Protein AF-A0A3M0K902-F1 (afdb_monomer)

Organism: NCBI:txid333673

Solvent-accessible surface area (backbone atoms only — not comparable to full-atom values): 10748 Å² total; per-residue (Å²): 135,87,81,57,66,67,59,56,50,52,54,57,53,69,72,47,90,74,59,86,90,48,78,45,78,46,57,35,45,24,58,46,38,64,51,34,70,50,22,48,53,50,29,55,50,35,68,76,37,79,48,48,44,45,34,38,30,20,67,36,77,46,68,65,45,98,92,40,63,20,39,56,17,52,36,50,22,44,73,50,61,36,48,73,47,53,35,45,69,68,51,52,47,50,44,43,75,74,76,43,96,46,89,90,57,78,80,75,84,61,91,60,50,62,61,50,29,53,52,50,38,54,50,52,51,50,50,56,51,52,72,76,62,65,87,79,67,90,84,82,70,87,86,86,83,87,82,90,82,91,79,89,68,88,84,71,74,90,80,73,88,80,77,86,77,98,71,89,86,75,60,76,77

pLDDT: mean 74.35, std 24.56, range [25.16, 96.56]

Secondary structure (DSSP, 8-state):
-PPPHHHHHHHHHHTS---TTS-EEEEEEESSPPPHHHHHHHHHHHHH-TTEEEEEEESS-SS-STTSSHHHHHHHHHHTT-EEEE--HHHHHHHHHHHS--TTPPP-PPTTHHHHHHHHHHHHHHHHHGGGTTTS-SSS-----------------------S----S----

Radius of gyration: 17.86 Å; Cα contacts (8 Å, |Δi|>4): 188; chains: 1; bounding box: 49×39×47 Å

Foldseek 3Di:
DDDDPLVVVLVVVVPDPDDLVAAEEAEEEEQEQDALVSLVVLLVSCVVRVSYEYEYAYQYYDPPDPPGNSLVSLLSSVVSRHHYAYDAPVNVQVCCVPQNPQVPDHDDDDPCRHVSRVVVRVSNVVSNVVVVVVVPDPPDDDDDDDDDDDDDDDRDDSDDDDPDDDDDDYDYD

Nearest PDB structures (foldseek):
  5jj4-assembly2_A  TM=9.925E-01  e=1.226E-19  Escherichia coli O157:H7
  5jj4-assembly3_B  TM=9.874E-01  e=4.014E-19  Escherichia coli O157:H7
  5w0r-assembly1_B  TM=9.795E-01  e=2.938E-19  Escherichia coli O157:H7
  5jj4-assembly1_C  TM=9.927E-01  e=5.839E-19  Escherichia coli O157:H7
  5w0r-assembly2_A  TM=9.779E-01  e=1.160E-18  Escherichia coli O157:H7

Structure (mmCIF, N/CA/C/O backbone):
data_AF-A0A3M0K902-F1
#
_entry.id   AF-A0A3M0K902-F1
#
loop_
_atom_site.group_PDB
_atom_site.id
_atom_site.type_symbol
_atom_site.label_atom_id
_atom_site.label_alt_id
_atom_site.label_comp_id
_atom_site.label_asym_id
_atom_site.label_entity_id
_atom_site.label_seq_id
_atom_site.pdbx_PDB_ins_code
_atom_site.Cartn_x
_atom_site.Cartn_y
_atom_site.Cartn_z
_atom_site.occupancy
_atom_site.B_iso_or_equiv
_atom_site.auth_seq_id
_atom_site.auth_comp_id
_atom_site.auth_asym_id
_atom_site.auth_atom_id
_atom_site.pdbx_PDB_model_num
ATOM 1 N N . MET A 1 1 ? 15.066 -14.817 14.104 1.00 43.59 1 MET A N 1
ATOM 2 C CA . MET A 1 1 ? 14.732 -13.955 12.947 1.00 43.59 1 MET A CA 1
ATOM 3 C C . MET A 1 1 ? 13.283 -13.523 13.082 1.00 43.59 1 MET A C 1
ATOM 5 O O . MET A 1 1 ? 12.440 -14.382 13.304 1.00 43.59 1 MET A O 1
ATOM 9 N N . GLY A 1 2 ? 13.012 -12.217 13.065 1.00 66.62 2 GLY A N 1
ATOM 10 C CA . GLY A 1 2 ? 11.652 -11.684 13.201 1.00 66.62 2 GLY A CA 1
ATOM 11 C C . GLY A 1 2 ? 10.828 -11.886 11.927 1.00 66.62 2 GLY A C 1
ATOM 12 O O . GLY A 1 2 ? 11.384 -11.941 10.835 1.00 66.62 2 GLY A O 1
ATOM 13 N N . CYS A 1 3 ? 9.509 -12.008 12.072 1.00 79.06 3 CYS A N 1
ATOM 14 C CA . CYS A 1 3 ? 8.573 -12.074 10.950 1.00 79.06 3 CYS A CA 1
ATOM 15 C C . CYS A 1 3 ? 8.090 -10.658 10.616 1.00 79.06 3 CYS A C 1
ATOM 17 O O . CYS A 1 3 ? 7.695 -9.922 11.520 1.00 79.06 3 CYS A O 1
ATOM 19 N N . HIS A 1 4 ? 8.116 -10.281 9.339 1.00 83.44 4 HIS A N 1
ATOM 20 C CA . HIS A 1 4 ? 7.536 -9.021 8.885 1.00 83.44 4 HIS A CA 1
ATOM 21 C C . HIS A 1 4 ? 6.005 -9.061 8.988 1.00 83.44 4 HIS A C 1
ATOM 23 O O . HIS A 1 4 ? 5.375 -10.118 8.861 1.00 83.44 4 HIS A O 1
ATOM 29 N N . VAL A 1 5 ? 5.403 -7.903 9.236 1.00 84.06 5 VAL A N 1
ATOM 30 C CA . VAL A 1 5 ? 3.970 -7.769 9.529 1.00 84.06 5 VAL A CA 1
ATOM 31 C C . VAL A 1 5 ? 3.095 -8.157 8.332 1.00 84.06 5 VAL A C 1
ATOM 33 O O . VAL A 1 5 ? 2.038 -8.756 8.516 1.00 84.06 5 VAL A O 1
ATOM 36 N N . GLU A 1 6 ? 3.576 -7.948 7.109 1.00 86.94 6 GLU A N 1
ATOM 37 C CA . GLU A 1 6 ? 2.908 -8.359 5.875 1.00 86.94 6 GLU A CA 1
ATOM 38 C C . GLU A 1 6 ? 2.719 -9.877 5.840 1.00 86.94 6 GLU A C 1
ATOM 40 O O . GLU A 1 6 ? 1.622 -10.364 5.581 1.00 86.94 6 GLU A O 1
ATOM 45 N N . VAL A 1 7 ? 3.763 -10.642 6.172 1.00 86.69 7 VAL A N 1
ATOM 46 C CA . VAL A 1 7 ? 3.709 -12.113 6.188 1.00 86.69 7 VAL A CA 1
ATOM 47 C C . VAL A 1 7 ? 2.786 -12.616 7.298 1.00 86.69 7 VAL A C 1
ATOM 49 O O . VAL A 1 7 ? 2.032 -13.568 7.087 1.00 86.69 7 VAL A O 1
ATOM 52 N N . LEU A 1 8 ? 2.807 -11.975 8.471 1.00 87.06 8 LEU A N 1
ATOM 53 C CA . LEU A 1 8 ? 1.878 -12.297 9.560 1.00 87.06 8 LEU A CA 1
ATOM 54 C C . LEU A 1 8 ? 0.425 -12.068 9.138 1.00 87.06 8 LEU A C 1
ATOM 56 O O . LEU A 1 8 ? -0.434 -12.911 9.396 1.00 87.06 8 LEU A O 1
ATOM 60 N N . PHE A 1 9 ? 0.161 -10.964 8.449 1.00 86.69 9 PHE A N 1
ATOM 61 C CA . PHE A 1 9 ? -1.174 -10.632 7.986 1.00 86.69 9 PHE A CA 1
ATOM 62 C C . PHE A 1 9 ? -1.668 -11.580 6.881 1.00 86.69 9 PHE A C 1
ATOM 64 O O . PHE A 1 9 ? -2.820 -12.009 6.917 1.00 86.69 9 PHE A O 1
ATOM 71 N N . LEU A 1 10 ? -0.802 -11.993 5.947 1.00 86.94 10 LEU A N 1
ATOM 72 C CA . LEU A 1 10 ? -1.158 -13.013 4.952 1.00 86.94 10 LEU A CA 1
ATOM 73 C C . LEU A 1 10 ? -1.550 -14.342 5.610 1.00 86.94 10 LEU A C 1
ATOM 75 O O . LEU A 1 10 ? -2.533 -14.954 5.203 1.00 86.94 10 LEU A O 1
ATOM 79 N N . ARG A 1 11 ? -0.827 -14.774 6.654 1.00 87.50 11 ARG A N 1
ATOM 80 C CA . ARG A 1 11 ? -1.191 -15.974 7.431 1.00 87.50 11 ARG A CA 1
ATOM 81 C C . ARG A 1 11 ? -2.536 -15.813 8.131 1.00 87.50 11 ARG A C 1
ATOM 83 O O . ARG A 1 11 ? -3.314 -16.757 8.168 1.00 87.50 11 ARG A O 1
ATOM 90 N N . TYR A 1 12 ? -2.800 -14.624 8.666 1.00 86.12 12 TYR A N 1
ATOM 91 C CA . TYR A 1 12 ? -4.065 -14.318 9.320 1.00 86.12 12 TYR A CA 1
ATOM 92 C C . TYR A 1 12 ? -5.250 -14.412 8.349 1.00 86.12 12 TYR A C 1
ATOM 94 O O . TYR A 1 12 ? -6.240 -15.050 8.689 1.00 86.12 12 TYR A O 1
ATOM 102 N N . ILE A 1 13 ? -5.132 -13.869 7.131 1.00 84.69 13 ILE A N 1
ATOM 103 C CA . ILE A 1 13 ? -6.188 -14.000 6.111 1.00 84.69 13 ILE A CA 1
ATOM 104 C C . ILE A 1 13 ? -6.288 -15.420 5.576 1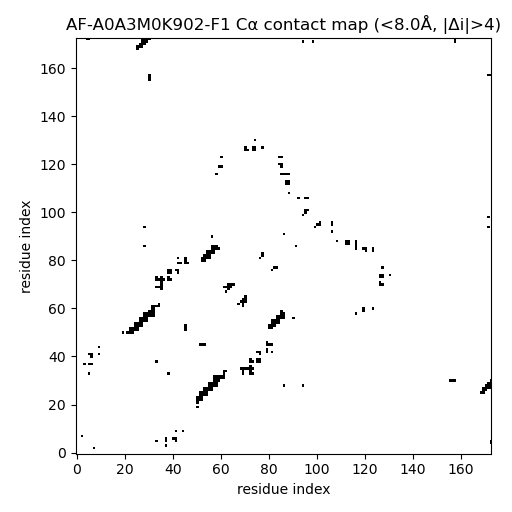.00 84.69 13 ILE A C 1
ATOM 106 O O . ILE A 1 13 ? -7.390 -15.891 5.341 1.00 84.69 13 ILE A O 1
ATOM 110 N N . ALA A 1 14 ? -5.170 -16.111 5.359 1.00 84.31 14 ALA A N 1
ATOM 111 C CA . ALA A 1 14 ? -5.205 -17.483 4.853 1.00 84.31 14 ALA A CA 1
ATOM 112 C C . ALA A 1 14 ? -5.949 -18.439 5.803 1.00 84.31 14 ALA A C 1
ATOM 114 O O . ALA A 1 14 ? -6.425 -19.481 5.372 1.00 84.31 14 ALA A O 1
ATOM 115 N N . ALA A 1 15 ? -6.041 -18.088 7.090 1.00 85.94 15 ALA A N 1
ATOM 116 C CA . ALA A 1 15 ? -6.838 -18.810 8.074 1.00 85.94 15 ALA A CA 1
ATOM 117 C C . ALA A 1 15 ? -8.332 -18.426 8.060 1.00 85.94 15 ALA A C 1
ATOM 119 O O . ALA A 1 15 ? -9.115 -19.024 8.795 1.00 85.94 15 ALA A O 1
ATOM 120 N N . TRP A 1 16 ? -8.733 -17.416 7.284 1.00 81.00 16 TRP A N 1
ATOM 121 C CA . TRP A 1 16 ? -10.134 -17.048 7.108 1.00 81.00 16 TRP A CA 1
ATOM 122 C C . TRP A 1 16 ? -10.777 -17.936 6.047 1.00 81.00 16 TRP A C 1
ATOM 124 O O . TRP A 1 16 ? -10.196 -18.184 4.992 1.00 81.00 16 TRP A O 1
ATOM 134 N N . ASP A 1 17 ? -12.014 -18.348 6.306 1.00 78.75 17 ASP A N 1
ATOM 135 C CA . ASP A 1 17 ? -12.845 -19.048 5.329 1.00 78.75 17 ASP A CA 1
ATOM 136 C C . ASP A 1 17 ? -13.412 -18.030 4.323 1.00 78.75 17 ASP A C 1
ATOM 138 O O . ASP A 1 17 ? -14.508 -17.484 4.485 1.00 78.75 17 ASP A O 1
ATOM 142 N N . LEU A 1 18 ? -12.582 -17.649 3.346 1.00 78.62 18 LEU A N 1
ATOM 143 C CA . LEU A 1 18 ? -12.962 -16.714 2.290 1.00 78.62 18 LEU A CA 1
ATOM 144 C C . LEU A 1 18 ? -13.879 -17.422 1.287 1.00 78.62 18 LEU A C 1
ATOM 146 O O . LEU A 1 18 ? -13.434 -18.281 0.532 1.00 78.62 18 LEU A O 1
ATOM 150 N N . ASP A 1 19 ? -15.140 -16.997 1.243 1.00 80.44 19 ASP A N 1
ATOM 151 C CA . ASP A 1 19 ? -16.153 -17.457 0.295 1.00 80.44 19 ASP A CA 1
ATOM 152 C C . ASP A 1 19 ? -15.688 -17.195 -1.154 1.00 80.44 19 ASP A C 1
ATOM 154 O O . ASP A 1 19 ? -15.574 -16.030 -1.563 1.00 80.44 19 ASP A O 1
ATOM 158 N N . PRO A 1 20 ? -15.445 -18.244 -1.965 1.00 79.62 20 PRO A N 1
ATOM 159 C CA . P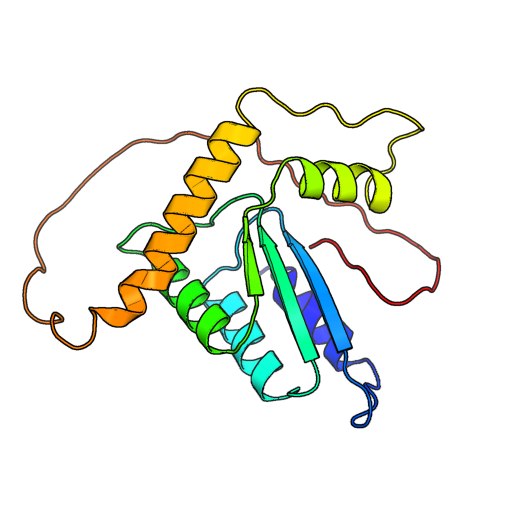RO A 1 20 ? -15.003 -18.090 -3.350 1.00 79.62 20 PRO A CA 1
ATOM 160 C C . PRO A 1 20 ? -15.996 -17.318 -4.230 1.00 79.62 20 PRO A C 1
ATOM 162 O O . PRO A 1 20 ? -15.596 -16.746 -5.244 1.00 79.62 20 PRO A O 1
ATOM 165 N N . GLY A 1 21 ? -17.279 -17.275 -3.852 1.00 82.94 21 GLY A N 1
ATOM 166 C CA . GLY A 1 21 ? -18.327 -16.545 -4.566 1.00 82.94 21 GLY A CA 1
ATOM 167 C C . GLY A 1 21 ? -18.354 -15.040 -4.284 1.00 82.94 21 GLY A C 1
ATOM 168 O O . GLY A 1 21 ? -19.116 -14.314 -4.926 1.00 82.94 21 GLY A O 1
ATOM 169 N N . ARG A 1 22 ? -17.546 -14.544 -3.336 1.00 86.25 22 ARG A N 1
ATOM 170 C CA . ARG A 1 22 ? -17.506 -13.125 -2.953 1.00 86.25 22 ARG A CA 1
ATOM 171 C C . ARG A 1 22 ? -16.205 -12.462 -3.366 1.00 86.25 22 ARG A C 1
ATOM 173 O O . ARG A 1 22 ? -15.135 -13.057 -3.308 1.00 86.25 22 ARG A O 1
ATOM 180 N N . CYS A 1 23 ? -16.300 -11.178 -3.698 1.00 87.25 23 CYS A N 1
ATOM 181 C CA . CYS A 1 23 ? -15.138 -10.329 -3.917 1.00 87.25 23 CYS A CA 1
ATOM 182 C C . CYS A 1 23 ? -14.734 -9.631 -2.617 1.00 87.25 23 CYS A C 1
ATOM 184 O O . CYS A 1 23 ? -15.556 -8.985 -1.961 1.00 87.25 23 CYS A O 1
ATOM 186 N N . TYR A 1 24 ? -13.449 -9.701 -2.285 1.00 86.19 24 TYR A N 1
ATOM 187 C CA . TYR A 1 24 ? -12.877 -9.078 -1.099 1.00 86.19 24 TYR A CA 1
ATOM 188 C C . TYR A 1 24 ? -12.002 -7.896 -1.489 1.00 86.19 24 TYR A C 1
ATOM 190 O O . TYR A 1 24 ? -11.236 -7.953 -2.450 1.00 86.19 24 TYR A O 1
ATOM 198 N N . ARG A 1 25 ? -12.079 -6.812 -0.715 1.00 90.12 25 ARG A N 1
ATOM 199 C CA . ARG A 1 25 ? -11.184 -5.666 -0.873 1.00 90.12 25 ARG A CA 1
ATOM 200 C C . ARG A 1 25 ? -10.486 -5.370 0.435 1.00 90.12 25 ARG A C 1
ATOM 202 O O . ARG A 1 25 ? -11.131 -5.051 1.429 1.00 90.12 25 ARG A O 1
ATOM 209 N N . ILE A 1 26 ? -9.165 -5.425 0.392 1.00 88.44 26 ILE A N 1
ATOM 210 C CA . ILE A 1 26 ? -8.302 -5.198 1.541 1.00 88.44 26 ILE A CA 1
ATOM 211 C C . ILE A 1 26 ? -7.515 -3.921 1.301 1.00 88.44 26 ILE A C 1
ATOM 213 O O . ILE A 1 26 ? -6.975 -3.711 0.216 1.00 88.44 26 ILE A O 1
ATOM 217 N N . THR A 1 27 ? -7.462 -3.066 2.316 1.00 90.00 27 THR A N 1
ATOM 218 C CA . THR A 1 27 ? -6.693 -1.824 2.284 1.00 90.00 27 THR A CA 1
ATOM 219 C C . THR A 1 27 ? -5.701 -1.833 3.430 1.00 90.00 27 THR A C 1
ATOM 221 O O . THR A 1 27 ? -6.103 -1.963 4.583 1.00 90.00 27 THR A O 1
ATOM 224 N N . TRP A 1 28 ? -4.423 -1.687 3.108 1.00 92.56 28 TRP A N 1
ATOM 225 C CA . TRP A 1 28 ? -3.342 -1.508 4.066 1.00 92.56 28 TRP A CA 1
ATOM 226 C C . TRP A 1 28 ? -2.910 -0.057 4.085 1.00 92.56 28 TRP A C 1
ATOM 228 O O . TRP A 1 28 ? -2.760 0.571 3.036 1.00 92.56 28 TRP A O 1
ATOM 238 N N . PHE A 1 29 ? -2.647 0.433 5.285 1.00 89.12 29 PHE A N 1
ATOM 239 C CA . PHE A 1 29 ? -1.889 1.651 5.510 1.00 89.12 29 PHE A CA 1
ATOM 240 C C . PHE A 1 29 ? -0.609 1.225 6.199 1.00 89.12 29 PHE A C 1
ATOM 242 O O . PHE A 1 29 ? -0.695 0.663 7.288 1.00 89.12 29 PHE A O 1
ATOM 249 N N . THR A 1 30 ? 0.532 1.423 5.538 1.00 88.25 30 THR A N 1
ATOM 250 C CA . THR A 1 30 ? 1.825 0.947 6.020 1.00 88.25 30 THR A CA 1
ATOM 251 C C . THR A 1 30 ? 2.797 2.072 6.295 1.00 88.25 30 THR A C 1
ATOM 253 O O . THR A 1 30 ? 2.916 3.034 5.535 1.00 88.25 30 THR A O 1
ATOM 256 N N . SER A 1 31 ? 3.552 1.945 7.385 1.00 84.62 31 SER A N 1
ATOM 257 C CA . SER A 1 31 ? 4.594 2.925 7.720 1.00 84.62 31 SER A CA 1
ATOM 258 C C . SER A 1 31 ? 5.769 2.917 6.724 1.00 84.62 31 SER A C 1
ATOM 260 O O . SER A 1 31 ? 6.417 3.944 6.507 1.00 84.62 31 SER A O 1
ATOM 262 N N . TRP A 1 32 ? 6.022 1.770 6.095 1.00 86.81 32 TRP A N 1
ATOM 263 C CA . TRP A 1 32 ? 7.045 1.542 5.080 1.00 86.81 32 TRP A CA 1
ATOM 264 C C . TRP A 1 32 ? 6.483 0.668 3.959 1.00 86.81 32 TRP A C 1
ATOM 266 O O . TRP A 1 32 ? 5.572 -0.130 4.177 1.00 86.81 32 TRP A O 1
ATOM 276 N N . SER A 1 33 ? 7.025 0.813 2.754 1.00 88.25 33 SER A N 1
ATOM 277 C CA . SER A 1 33 ? 6.755 -0.126 1.671 1.00 88.25 33 SER A CA 1
ATOM 278 C C . SER A 1 33 ? 7.302 -1.517 2.004 1.00 88.25 33 SER A C 1
ATOM 280 O O . SER A 1 33 ? 8.338 -1.600 2.669 1.00 88.25 33 SER A O 1
ATOM 282 N N . PRO A 1 34 ? 6.676 -2.597 1.505 1.00 90.00 34 PRO A N 1
ATOM 283 C CA . PRO A 1 34 ? 7.179 -3.941 1.744 1.00 90.00 34 PRO A CA 1
ATOM 284 C C . PRO A 1 34 ? 8.586 -4.117 1.172 1.00 90.00 34 PRO A C 1
ATOM 286 O O . PRO A 1 34 ? 8.915 -3.559 0.120 1.00 90.00 34 PRO A O 1
ATOM 289 N N . CYS A 1 35 ? 9.409 -4.919 1.850 1.00 89.75 35 CYS A N 1
ATOM 290 C CA . CYS A 1 35 ? 10.682 -5.367 1.287 1.00 89.75 35 CYS A CA 1
ATOM 291 C C . CYS A 1 35 ? 10.448 -6.318 0.099 1.00 89.75 35 CYS A C 1
ATOM 293 O O . CYS A 1 35 ? 9.327 -6.780 -0.132 1.00 89.75 35 CYS A O 1
ATOM 295 N N . TYR A 1 36 ? 11.514 -6.646 -0.635 1.00 90.19 36 TYR A N 1
ATOM 296 C CA . TYR A 1 36 ? 11.435 -7.523 -1.807 1.00 90.19 36 TYR A CA 1
ATOM 297 C C . TYR A 1 36 ? 10.750 -8.871 -1.507 1.00 90.19 36 TYR A C 1
ATOM 299 O O . TYR A 1 36 ? 9.785 -9.229 -2.186 1.00 90.19 36 TYR A O 1
ATOM 307 N N . ASP A 1 37 ? 11.171 -9.569 -0.448 1.00 90.69 37 ASP A N 1
ATOM 308 C CA . ASP A 1 37 ? 10.609 -10.878 -0.083 1.00 90.69 37 ASP A CA 1
ATOM 309 C C . ASP A 1 37 ? 9.130 -10.781 0.313 1.00 90.69 37 ASP A C 1
ATOM 311 O O . ASP A 1 37 ? 8.312 -11.623 -0.062 1.00 90.69 37 ASP A O 1
ATOM 315 N N . CYS A 1 38 ? 8.749 -9.722 1.037 1.00 91.12 38 CYS A N 1
ATOM 316 C CA . CYS A 1 38 ? 7.352 -9.483 1.401 1.00 91.12 38 CYS A CA 1
ATOM 317 C C . CYS A 1 38 ? 6.504 -9.192 0.163 1.00 91.12 38 CYS A C 1
ATOM 319 O O . CYS A 1 38 ? 5.436 -9.778 0.005 1.00 91.12 38 CYS A O 1
ATOM 321 N N . ALA A 1 39 ? 6.994 -8.353 -0.751 1.00 93.88 39 ALA A N 1
ATOM 322 C CA . ALA A 1 39 ? 6.309 -8.068 -2.005 1.00 93.88 39 ALA A CA 1
ATOM 323 C C . ALA A 1 39 ? 6.106 -9.339 -2.847 1.00 93.88 39 ALA A C 1
ATOM 325 O O . ALA A 1 39 ? 5.036 -9.522 -3.429 1.00 93.88 39 ALA A O 1
ATOM 326 N N . GLN A 1 40 ? 7.086 -10.249 -2.860 1.00 93.19 40 GLN A N 1
ATOM 327 C CA . GLN A 1 40 ? 6.963 -11.544 -3.529 1.00 93.19 40 GLN A CA 1
ATOM 328 C C . GLN A 1 40 ? 5.908 -12.443 -2.869 1.00 93.19 40 GLN A C 1
ATOM 330 O O . GLN A 1 40 ? 5.078 -13.019 -3.576 1.00 93.19 40 GLN A O 1
ATOM 335 N N . HIS A 1 41 ? 5.889 -12.537 -1.536 1.00 93.94 41 HIS A N 1
ATOM 336 C CA . HIS A 1 41 ? 4.853 -13.290 -0.823 1.00 93.94 41 HIS A CA 1
ATOM 337 C C . HIS A 1 41 ? 3.450 -12.736 -1.090 1.00 93.94 41 HIS A C 1
ATOM 339 O O . HIS A 1 41 ? 2.537 -13.510 -1.374 1.00 93.94 41 HIS A O 1
ATOM 345 N N . ILE A 1 42 ? 3.285 -11.411 -1.068 1.00 94.81 42 ILE A N 1
ATOM 346 C CA . ILE A 1 42 ? 1.998 -10.764 -1.351 1.00 94.81 42 ILE A CA 1
ATOM 347 C C . ILE A 1 42 ? 1.575 -11.022 -2.802 1.00 94.81 42 ILE A C 1
ATOM 349 O O . ILE A 1 42 ? 0.434 -11.399 -3.046 1.00 94.81 42 ILE A O 1
ATOM 353 N N . ALA A 1 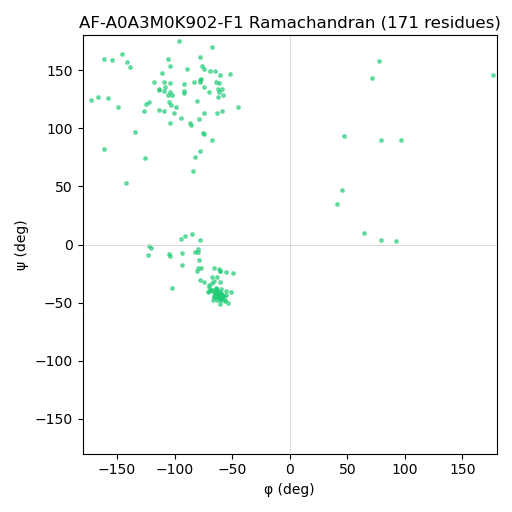43 ? 2.483 -10.874 -3.769 1.00 95.06 43 ALA A N 1
ATOM 354 C CA . ALA A 1 43 ? 2.179 -11.124 -5.177 1.00 95.06 43 ALA A CA 1
ATOM 355 C C . ALA A 1 43 ? 1.741 -12.577 -5.426 1.00 95.06 43 ALA A C 1
ATOM 357 O O . ALA A 1 43 ? 0.793 -12.816 -6.172 1.00 95.06 43 ALA A O 1
ATOM 358 N N . ASN A 1 44 ? 2.401 -13.544 -4.784 1.00 94.81 44 ASN A N 1
ATOM 359 C CA . ASN A 1 44 ? 2.007 -14.950 -4.864 1.00 94.81 44 ASN A CA 1
ATOM 360 C C . ASN A 1 44 ? 0.643 -15.191 -4.211 1.00 94.81 44 ASN A C 1
ATOM 362 O O . ASN A 1 44 ? -0.181 -15.895 -4.783 1.00 94.81 44 ASN A O 1
ATOM 366 N N . PHE A 1 45 ? 0.381 -14.563 -3.064 1.00 92.25 45 PHE A N 1
ATOM 367 C CA . PHE A 1 45 ? -0.915 -14.650 -2.400 1.00 92.25 45 PHE A CA 1
ATOM 368 C C . PHE A 1 45 ? -2.048 -14.122 -3.291 1.00 92.25 45 PHE A C 1
ATOM 370 O O . PHE A 1 45 ? -3.039 -14.815 -3.484 1.00 92.25 45 PHE A O 1
ATOM 377 N N . LEU A 1 46 ? -1.889 -12.951 -3.916 1.00 92.38 46 LEU A N 1
ATOM 378 C CA . LEU A 1 46 ? -2.917 -12.385 -4.804 1.00 92.38 46 LEU A CA 1
ATOM 379 C C . LEU A 1 46 ? -3.231 -13.274 -6.013 1.00 92.38 46 LEU A C 1
ATOM 381 O O . LEU A 1 46 ? -4.375 -13.328 -6.451 1.00 92.38 46 LEU A O 1
ATOM 385 N N . ARG A 1 47 ? -2.246 -14.019 -6.527 1.00 92.12 47 ARG A N 1
ATOM 386 C CA . ARG A 1 47 ? -2.481 -14.993 -7.605 1.00 92.12 47 ARG A CA 1
ATOM 387 C C . ARG A 1 47 ? -3.328 -16.180 -7.150 1.00 92.12 47 ARG A C 1
ATOM 389 O O . ARG A 1 47 ? -4.098 -16.698 -7.950 1.00 92.12 47 ARG A O 1
ATOM 396 N N . SER A 1 48 ? -3.191 -16.598 -5.893 1.00 90.56 48 SER A N 1
ATOM 397 C CA . SER A 1 48 ? -3.982 -17.691 -5.317 1.00 90.56 48 SER A CA 1
ATOM 398 C C . SER A 1 48 ? -5.413 -17.278 -4.955 1.00 90.56 48 SER A C 1
ATOM 400 O O . SER A 1 48 ? -6.271 -18.146 -4.839 1.00 90.56 48 SER A O 1
ATOM 402 N N . TYR A 1 49 ? -5.681 -15.976 -4.798 1.00 88.75 49 TYR A N 1
ATOM 403 C CA . TYR A 1 49 ? -6.989 -15.428 -4.416 1.00 88.75 49 TYR A CA 1
ATOM 404 C C . TYR A 1 49 ? -7.461 -14.372 -5.433 1.00 88.75 49 TYR A C 1
ATOM 406 O O . TYR A 1 49 ? -7.424 -13.175 -5.143 1.00 88.75 49 TYR A O 1
ATOM 414 N N . PRO A 1 50 ? -7.918 -14.778 -6.635 1.00 87.25 50 PRO A N 1
ATOM 415 C CA . PRO A 1 50 ? -8.271 -13.846 -7.714 1.00 87.25 50 PRO A CA 1
ATOM 416 C C . PRO A 1 50 ? -9.480 -12.952 -7.390 1.00 87.25 50 PRO A C 1
ATOM 418 O O . PRO A 1 50 ? -9.654 -11.894 -7.990 1.00 87.25 50 PRO A O 1
ATOM 421 N N . ASN A 1 51 ? -10.310 -13.355 -6.427 1.00 86.00 51 ASN A N 1
ATOM 422 C CA . ASN A 1 51 ? -11.436 -12.584 -5.907 1.00 86.00 51 ASN A CA 1
ATOM 423 C C . ASN A 1 51 ? -11.019 -11.504 -4.887 1.00 86.00 51 ASN A C 1
ATOM 425 O O . ASN A 1 51 ? -11.868 -10.738 -4.423 1.00 86.00 51 ASN A O 1
ATOM 429 N N . LEU A 1 52 ? -9.734 -11.419 -4.528 1.00 87.62 52 LEU A N 1
ATOM 430 C CA . LEU A 1 52 ? -9.205 -10.470 -3.554 1.00 87.62 52 LEU A CA 1
ATOM 431 C C . LEU A 1 52 ? -8.449 -9.334 -4.248 1.00 87.62 52 LEU A C 1
ATOM 433 O O . LEU A 1 52 ? -7.454 -9.533 -4.937 1.00 87.62 52 LEU A O 1
ATOM 437 N N . THR A 1 53 ? -8.883 -8.100 -4.002 1.00 89.69 53 THR A N 1
ATOM 438 C CA . THR A 1 53 ? -8.163 -6.889 -4.410 1.00 89.69 53 THR A CA 1
ATOM 439 C C . THR A 1 53 ? -7.440 -6.279 -3.217 1.00 89.69 53 THR A C 1
ATOM 441 O O . THR A 1 53 ? -8.061 -5.997 -2.190 1.00 89.69 53 THR A O 1
ATOM 444 N N . LEU A 1 54 ? -6.146 -6.001 -3.372 1.00 91.75 54 LEU A N 1
ATOM 445 C CA . LEU A 1 54 ? -5.331 -5.353 -2.348 1.00 91.75 54 LEU A CA 1
ATOM 446 C C . LEU A 1 54 ? -4.966 -3.918 -2.736 1.00 91.75 54 LEU A C 1
ATOM 448 O O . LEU A 1 54 ? -4.489 -3.656 -3.842 1.00 91.75 54 LEU A O 1
ATOM 452 N N . ARG A 1 55 ? -5.156 -2.999 -1.789 1.00 94.75 55 ARG A N 1
ATOM 453 C CA . ARG A 1 55 ? -4.679 -1.615 -1.830 1.00 94.75 55 ARG A CA 1
ATOM 454 C C . ARG A 1 55 ? -3.636 -1.410 -0.746 1.00 94.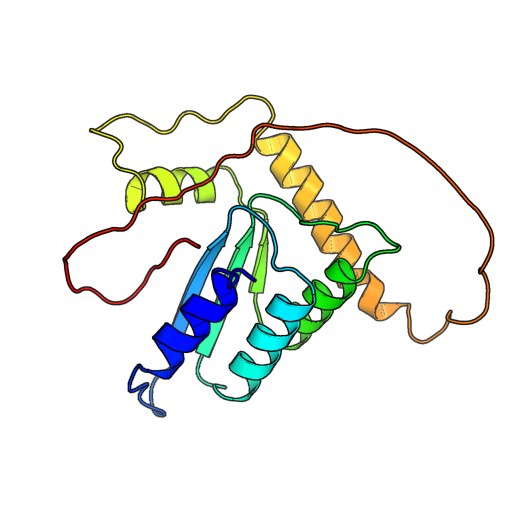75 55 ARG A C 1
ATOM 456 O O . ARG A 1 55 ? -3.891 -1.778 0.394 1.00 94.75 55 ARG A O 1
ATOM 463 N N . ILE A 1 56 ? -2.503 -0.801 -1.071 1.00 94.38 56 ILE A N 1
ATOM 464 C CA . ILE A 1 56 ? -1.452 -0.489 -0.098 1.00 94.38 56 ILE A CA 1
ATOM 465 C C . ILE A 1 56 ? -1.112 0.993 -0.193 1.00 94.38 56 ILE A C 1
ATOM 467 O O . ILE A 1 56 ? -0.587 1.457 -1.205 1.00 94.38 56 ILE A O 1
ATOM 471 N N . PHE A 1 57 ? -1.394 1.725 0.877 1.00 93.75 57 PHE A N 1
ATOM 472 C CA . PHE A 1 57 ? -1.008 3.115 1.057 1.00 93.75 57 PHE A CA 1
ATOM 473 C C . PHE A 1 57 ? 0.217 3.171 1.964 1.00 93.75 57 PHE A C 1
ATOM 475 O O . PHE A 1 57 ? 0.137 2.842 3.142 1.00 93.75 57 PHE A O 1
ATOM 482 N N . MET A 1 58 ? 1.354 3.583 1.417 1.00 93.69 58 MET A N 1
ATOM 483 C CA . MET A 1 58 ? 2.643 3.553 2.107 1.00 93.69 58 MET A CA 1
ATOM 484 C C . MET A 1 58 ? 3.043 4.970 2.521 1.00 93.69 58 MET A C 1
ATOM 486 O O . MET A 1 58 ? 3.068 5.880 1.691 1.00 93.69 58 MET A O 1
ATOM 490 N N . ALA A 1 59 ? 3.391 5.173 3.787 1.00 89.25 59 ALA A N 1
ATOM 491 C CA . ALA A 1 59 ? 3.892 6.456 4.277 1.00 89.25 59 ALA A CA 1
ATOM 492 C C . ALA A 1 59 ? 5.299 6.766 3.741 1.00 89.25 59 ALA A C 1
ATOM 494 O O . ALA A 1 59 ? 5.626 7.923 3.482 1.00 89.25 59 ALA A O 1
ATOM 495 N N . ARG A 1 60 ? 6.138 5.734 3.581 1.00 87.81 60 ARG A N 1
ATOM 496 C CA . ARG A 1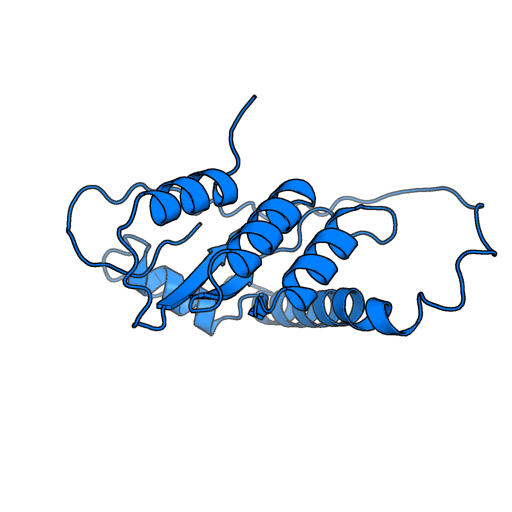 60 ? 7.538 5.835 3.142 1.00 87.81 60 ARG A CA 1
ATOM 497 C C . ARG A 1 60 ? 7.908 4.682 2.211 1.00 87.81 60 ARG A C 1
ATOM 499 O O . ARG A 1 60 ? 7.311 3.612 2.274 1.00 87.81 60 ARG A O 1
ATOM 506 N N . LEU A 1 61 ? 8.931 4.884 1.382 1.00 86.12 61 LEU A N 1
ATOM 507 C CA . LEU A 1 61 ? 9.503 3.850 0.514 1.00 86.12 61 LEU A CA 1
ATOM 508 C C . LEU A 1 61 ? 10.771 3.262 1.152 1.00 86.12 61 LEU A C 1
ATOM 510 O O . LEU A 1 61 ? 11.739 3.988 1.370 1.00 86.12 61 LEU A O 1
ATOM 514 N N . TYR A 1 62 ? 10.763 1.964 1.444 1.00 78.88 62 TYR A N 1
ATOM 515 C CA . TYR A 1 62 ? 11.859 1.212 2.060 1.00 78.88 62 TYR A CA 1
ATOM 516 C C . TYR A 1 62 ? 12.912 0.829 1.016 1.00 78.88 62 TYR A C 1
ATOM 518 O O . TYR A 1 62 ? 12.566 0.230 0.001 1.00 78.88 62 TYR A O 1
ATOM 526 N N . PHE A 1 63 ? 14.172 1.227 1.238 1.00 77.56 63 PHE A N 1
ATOM 527 C CA . PHE A 1 63 ? 15.338 0.939 0.379 1.00 77.56 63 PHE A CA 1
ATOM 528 C C . PHE A 1 63 ? 15.095 1.033 -1.138 1.00 77.56 63 PHE A C 1
ATOM 530 O O . PHE A 1 63 ? 15.684 0.312 -1.933 1.00 77.56 63 PHE A O 1
ATOM 537 N N . CYS A 1 64 ? 14.250 1.968 -1.572 1.00 71.50 64 CYS A N 1
ATOM 538 C CA . CYS A 1 64 ? 13.933 2.162 -2.985 1.00 71.50 64 CYS A CA 1
ATOM 539 C C . CYS A 1 64 ? 14.981 3.041 -3.685 1.00 71.50 64 CYS A C 1
ATOM 541 O O . CYS A 1 64 ? 14.688 4.161 -4.113 1.00 71.50 64 CYS A O 1
ATOM 543 N N . GLU A 1 65 ? 16.213 2.555 -3.740 1.00 73.69 65 GLU A N 1
ATOM 544 C CA . GLU A 1 65 ? 17.321 3.110 -4.525 1.00 73.69 65 GLU A CA 1
ATOM 545 C C . GLU A 1 65 ? 17.540 2.237 -5.766 1.00 73.69 65 GLU A C 1
ATOM 547 O O . GLU A 1 65 ? 17.245 1.044 -5.737 1.00 73.69 65 GLU A O 1
ATOM 552 N N . ASP A 1 66 ? 18.075 2.793 -6.855 1.00 61.38 66 ASP A N 1
ATOM 553 C CA . ASP A 1 66 ? 18.113 2.103 -8.159 1.00 61.38 66 ASP A CA 1
ATOM 554 C C . ASP A 1 66 ? 18.913 0.784 -8.156 1.00 61.38 66 ASP A C 1
ATOM 556 O O . ASP A 1 66 ? 18.688 -0.079 -8.997 1.00 61.38 66 ASP A O 1
ATOM 560 N N . ARG A 1 67 ? 19.822 0.594 -7.189 1.00 69.19 67 ARG A N 1
ATOM 561 C CA . ARG A 1 67 ? 20.666 -0.611 -7.048 1.00 69.19 67 ARG A CA 1
ATOM 562 C C . ARG A 1 67 ? 20.095 -1.668 -6.102 1.00 69.19 67 ARG A C 1
ATOM 564 O O . ARG A 1 67 ? 20.788 -2.627 -5.766 1.00 69.19 67 ARG A O 1
ATOM 571 N N . LYS A 1 68 ? 18.887 -1.453 -5.593 1.00 78.50 68 LYS A N 1
ATOM 572 C CA . LYS A 1 68 ? 18.263 -2.290 -4.570 1.00 78.50 68 LYS A CA 1
ATOM 573 C C . LYS A 1 68 ? 17.169 -3.163 -5.181 1.00 78.50 68 LYS A C 1
ATOM 575 O O . LYS A 1 68 ? 16.683 -2.891 -6.277 1.00 78.50 68 LYS A O 1
ATOM 580 N N . ALA A 1 69 ? 16.803 -4.240 -4.491 1.00 82.25 69 ALA A N 1
ATOM 581 C CA . ALA A 1 69 ? 15.820 -5.202 -4.993 1.00 82.25 69 ALA A CA 1
ATOM 582 C C . ALA A 1 69 ? 14.375 -4.713 -4.777 1.00 82.25 69 ALA A C 1
ATOM 584 O O . ALA A 1 69 ? 13.451 -5.102 -5.487 1.00 82.25 69 ALA A O 1
ATOM 585 N N . GLU A 1 70 ? 14.167 -3.821 -3.815 1.00 85.69 70 GLU A N 1
ATOM 586 C CA . GLU A 1 70 ? 12.874 -3.319 -3.366 1.00 85.69 70 GLU A CA 1
ATOM 587 C C . GLU A 1 70 ? 12.055 -2.648 -4.486 1.00 85.69 70 GLU A C 1
ATOM 589 O O . GLU A 1 70 ? 10.872 -2.981 -4.609 1.00 85.69 70 GLU A O 1
ATOM 594 N N . PRO A 1 71 ? 12.628 -1.802 -5.373 1.00 90.12 71 PRO A N 1
ATOM 595 C CA . PRO A 1 71 ? 11.917 -1.298 -6.548 1.00 90.12 71 PRO A CA 1
ATOM 596 C C . PRO A 1 71 ? 11.342 -2.403 -7.446 1.00 90.12 71 PRO A C 1
ATOM 598 O O . PRO A 1 71 ? 10.220 -2.268 -7.935 1.00 90.12 71 PRO A O 1
ATOM 601 N N . GLU A 1 72 ? 12.074 -3.502 -7.651 1.00 90.06 72 GLU A N 1
ATOM 602 C CA . GLU A 1 72 ? 11.585 -4.651 -8.424 1.00 90.06 72 GLU A CA 1
ATOM 603 C C . GLU A 1 72 ? 10.476 -5.400 -7.672 1.00 90.06 72 GLU A C 1
ATOM 605 O O . GLU A 1 72 ? 9.482 -5.804 -8.278 1.00 90.06 72 GLU A O 1
ATOM 610 N N . GLY A 1 73 ? 10.576 -5.504 -6.345 1.00 93.06 73 GLY A N 1
ATOM 611 C CA . GLY A 1 73 ? 9.495 -6.020 -5.500 1.00 93.06 73 GLY A CA 1
ATOM 612 C C . GLY A 1 73 ? 8.191 -5.237 -5.692 1.00 93.06 73 GLY A C 1
ATOM 613 O O . GLY A 1 73 ? 7.143 -5.826 -5.968 1.00 93.06 73 GLY A O 1
ATOM 614 N N . LEU A 1 74 ? 8.255 -3.902 -5.648 1.00 94.06 74 LEU A N 1
ATOM 615 C CA . LEU A 1 74 ? 7.090 -3.037 -5.873 1.00 94.06 74 LEU A CA 1
ATOM 616 C C . LEU A 1 74 ? 6.531 -3.158 -7.296 1.00 94.06 74 LEU A C 1
ATOM 618 O O . LEU A 1 74 ? 5.311 -3.186 -7.474 1.00 94.06 74 LEU A O 1
ATOM 622 N N . ARG A 1 75 ? 7.396 -3.288 -8.310 1.00 93.56 75 ARG A N 1
ATOM 623 C CA . ARG A 1 75 ? 6.970 -3.544 -9.697 1.00 93.56 75 ARG A CA 1
ATOM 624 C C . ARG A 1 75 ? 6.223 -4.867 -9.826 1.00 93.56 75 ARG A C 1
ATOM 626 O O . ARG A 1 75 ? 5.171 -4.910 -10.464 1.00 93.56 75 ARG A O 1
ATOM 633 N N . ARG A 1 76 ? 6.731 -5.942 -9.221 1.00 93.50 76 ARG A N 1
ATOM 634 C CA . ARG A 1 76 ? 6.073 -7.260 -9.220 1.00 93.50 76 ARG A CA 1
ATOM 635 C C . ARG A 1 76 ? 4.722 -7.217 -8.527 1.00 93.50 76 ARG A C 1
ATOM 637 O O . ARG A 1 76 ? 3.760 -7.772 -9.049 1.00 93.50 76 ARG A O 1
ATOM 644 N N . LEU A 1 77 ? 4.648 -6.521 -7.399 1.00 93.50 77 LEU A N 1
ATOM 645 C CA . LEU A 1 77 ? 3.417 -6.347 -6.644 1.00 93.50 77 LEU A CA 1
ATOM 646 C C . LEU A 1 77 ? 2.355 -5.593 -7.461 1.00 93.50 77 LEU A C 1
ATOM 648 O O . LEU A 1 77 ? 1.217 -6.048 -7.561 1.00 93.50 77 LEU A O 1
ATOM 652 N N . HIS A 1 78 ? 2.752 -4.510 -8.133 1.00 94.44 78 HIS A N 1
ATOM 653 C CA . HIS A 1 78 ? 1.884 -3.775 -9.055 1.00 94.44 78 HIS A CA 1
ATOM 654 C C . HIS A 1 78 ? 1.421 -4.646 -10.237 1.00 94.44 78 HIS A C 1
ATOM 656 O O . HIS A 1 78 ? 0.236 -4.677 -10.559 1.00 94.44 78 HIS A O 1
ATOM 662 N N . LYS A 1 79 ? 2.328 -5.422 -10.850 1.00 94.06 79 LYS A N 1
ATOM 663 C CA . LYS A 1 79 ? 1.993 -6.373 -11.930 1.00 94.06 79 LYS A CA 1
ATOM 664 C C . LYS A 1 79 ? 1.050 -7.493 -11.474 1.00 94.06 79 LYS A C 1
ATOM 666 O O . LYS A 1 79 ? 0.303 -8.014 -12.293 1.00 94.06 79 LYS A O 1
ATOM 671 N N . ALA A 1 80 ? 1.072 -7.859 -10.194 1.00 94.00 80 ALA A N 1
ATOM 672 C CA . ALA A 1 80 ? 0.154 -8.835 -9.607 1.00 94.00 80 ALA A CA 1
ATOM 673 C C . ALA A 1 80 ? -1.248 -8.261 -9.312 1.00 94.00 80 ALA A C 1
ATOM 675 O O . ALA A 1 80 ? -2.080 -8.966 -8.752 1.00 94.00 80 ALA A O 1
ATOM 676 N N . GLY A 1 81 ? -1.518 -7.001 -9.675 1.00 93.00 81 GLY A N 1
ATOM 677 C CA . GLY A 1 81 ? -2.829 -6.365 -9.519 1.00 93.00 81 GLY A CA 1
ATOM 678 C C . GLY A 1 81 ? -3.013 -5.592 -8.212 1.00 93.00 81 GLY A C 1
ATOM 679 O O . GLY A 1 81 ? -4.089 -5.039 -7.981 1.00 93.00 81 GLY A O 1
ATOM 680 N N . ALA A 1 82 ? -1.984 -5.502 -7.362 1.00 95.31 82 ALA A N 1
ATOM 681 C CA . ALA A 1 82 ? -2.052 -4.673 -6.165 1.00 95.31 82 ALA A CA 1
ATOM 682 C C . ALA A 1 82 ? -2.038 -3.181 -6.531 1.00 95.31 82 ALA A C 1
ATOM 684 O O . ALA A 1 82 ? -1.169 -2.701 -7.264 1.00 95.31 82 ALA A O 1
ATOM 685 N N . GLN A 1 83 ? -2.968 -2.423 -5.958 1.00 95.38 83 GLN A N 1
ATOM 686 C CA . GLN A 1 83 ? -3.012 -0.971 -6.098 1.00 95.38 83 GLN A CA 1
ATOM 687 C C . GLN A 1 83 ? -2.118 -0.354 -5.026 1.00 95.38 83 GLN A C 1
ATOM 689 O O . GLN A 1 83 ? -2.486 -0.324 -3.854 1.00 95.38 83 GLN A O 1
ATOM 694 N N . ILE A 1 84 ? -0.939 0.129 -5.410 1.00 95.81 84 ILE A N 1
ATOM 695 C CA . ILE A 1 84 ? 0.011 0.722 -4.465 1.00 95.81 84 ILE A CA 1
ATOM 696 C C . ILE A 1 84 ? 0.096 2.239 -4.645 1.00 95.81 84 ILE A C 1
ATOM 698 O O . ILE A 1 84 ? 0.169 2.743 -5.766 1.00 95.81 84 ILE A O 1
ATOM 702 N N . ALA A 1 85 ? 0.081 2.973 -3.536 1.00 96.56 85 ALA A N 1
ATOM 703 C CA . ALA A 1 85 ? 0.093 4.431 -3.507 1.00 96.56 85 ALA A CA 1
ATOM 704 C C . ALA A 1 85 ? 0.880 4.957 -2.300 1.00 96.56 85 ALA A C 1
ATOM 706 O O . ALA A 1 85 ? 1.148 4.230 -1.345 1.00 96.56 85 ALA A O 1
ATOM 707 N N . ILE A 1 86 ? 1.244 6.238 -2.343 1.00 96.50 86 ILE A N 1
ATOM 708 C CA . ILE A 1 86 ? 1.819 6.943 -1.194 1.00 96.50 86 ILE A CA 1
ATOM 709 C C . ILE A 1 86 ? 0.700 7.609 -0.403 1.00 96.50 86 ILE A C 1
ATOM 711 O O . ILE A 1 86 ? -0.200 8.200 -0.999 1.00 96.50 86 ILE A O 1
ATOM 715 N N . MET A 1 87 ? 0.772 7.533 0.927 1.00 93.94 87 MET A N 1
ATOM 716 C CA . MET A 1 87 ? -0.183 8.201 1.810 1.00 93.94 87 MET A CA 1
ATOM 717 C C . MET A 1 87 ? -0.146 9.720 1.620 1.00 93.94 87 MET A C 1
ATOM 719 O O . MET A 1 87 ? 0.912 10.356 1.637 1.00 93.94 87 MET A O 1
ATOM 723 N N . THR A 1 88 ? -1.324 10.30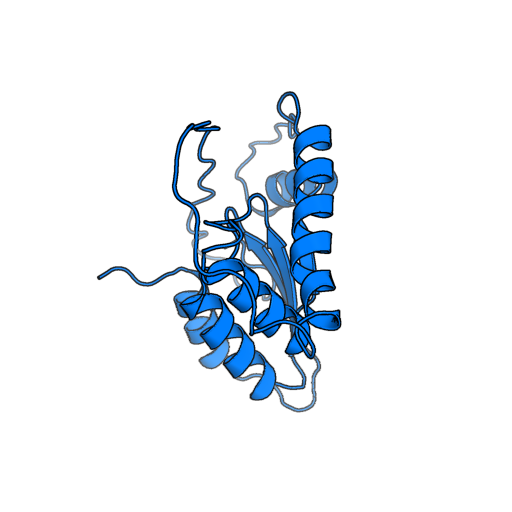6 1.469 1.00 94.62 88 THR A N 1
ATOM 724 C CA . THR A 1 88 ? -1.570 11.748 1.460 1.00 94.62 88 THR A CA 1
ATOM 725 C C . THR A 1 88 ? -1.994 12.230 2.845 1.00 94.62 88 THR A C 1
ATOM 727 O O . THR A 1 88 ? -2.236 11.435 3.753 1.00 94.62 88 THR A O 1
ATOM 730 N N . PHE A 1 89 ? -2.163 13.546 3.009 1.00 92.19 89 PHE A N 1
ATOM 731 C CA . PHE A 1 89 ? -2.747 14.112 4.229 1.00 92.19 89 PHE A CA 1
ATOM 732 C C . PHE A 1 89 ? -4.082 13.448 4.603 1.00 92.19 89 PHE A C 1
ATOM 734 O O . PHE A 1 89 ? -4.305 13.145 5.771 1.00 92.19 89 PHE A O 1
ATOM 741 N N . LYS A 1 90 ? -4.948 13.174 3.615 1.00 94.88 90 LYS A N 1
ATOM 742 C CA . LYS A 1 90 ? -6.254 12.538 3.847 1.00 94.88 90 LYS A CA 1
ATOM 743 C C . LYS A 1 90 ? -6.108 11.123 4.399 1.00 94.88 90 LYS A C 1
ATOM 745 O O . LYS A 1 90 ? -6.873 10.741 5.276 1.00 94.88 90 LYS A O 1
ATOM 750 N N . ASP A 1 91 ? -5.113 10.379 3.928 1.00 92.56 91 ASP A N 1
ATOM 751 C CA . ASP A 1 91 ? -4.858 9.014 4.387 1.00 92.56 91 ASP A CA 1
ATOM 752 C C . ASP A 1 91 ? -4.314 9.008 5.820 1.00 92.56 91 ASP A C 1
ATOM 754 O O . ASP A 1 91 ? -4.762 8.210 6.641 1.00 92.56 91 ASP A O 1
ATOM 758 N N . PHE A 1 92 ? -3.416 9.940 6.165 1.00 88.19 92 PHE A N 1
ATOM 759 C CA . PHE A 1 92 ? -2.959 10.109 7.551 1.00 88.19 92 PHE A CA 1
ATOM 760 C C . PHE A 1 92 ? -4.086 10.554 8.484 1.00 88.19 92 PHE A C 1
ATOM 762 O O . PHE A 1 92 ? -4.228 10.003 9.574 1.00 88.19 92 PHE A O 1
ATOM 769 N N . PHE A 1 93 ? -4.921 11.493 8.039 1.00 90.31 93 PHE A N 1
ATOM 770 C CA . PHE A 1 93 ? -6.109 11.918 8.772 1.00 90.31 93 PHE A CA 1
ATOM 771 C C . PHE A 1 93 ? -7.076 10.747 9.000 1.00 90.31 93 PHE A C 1
ATOM 773 O O . PHE A 1 93 ? -7.560 10.549 10.113 1.00 90.31 93 PHE A O 1
ATOM 780 N N . TYR A 1 94 ? -7.331 9.933 7.974 1.00 88.06 94 TYR A N 1
ATOM 781 C CA . TYR A 1 94 ? -8.157 8.734 8.104 1.00 88.06 94 TYR A CA 1
ATOM 782 C C . TYR A 1 94 ? -7.552 7.744 9.105 1.00 88.06 94 TYR A C 1
ATOM 784 O O . TYR A 1 94 ? -8.259 7.251 9.987 1.00 88.06 94 TYR A O 1
ATOM 792 N N . CYS A 1 95 ? -6.240 7.503 9.022 1.00 87.00 95 CYS A N 1
ATOM 793 C CA . CYS A 1 95 ? -5.562 6.586 9.931 1.00 87.00 95 CYS A CA 1
ATOM 794 C C . CYS A 1 95 ? -5.637 7.049 11.389 1.00 87.00 95 CYS A C 1
ATOM 796 O O . CYS A 1 95 ? -5.916 6.244 12.276 1.00 87.00 95 CYS A O 1
ATOM 798 N N . TRP A 1 96 ? -5.438 8.346 11.627 1.00 86.25 96 TRP A N 1
ATOM 799 C CA . TRP A 1 96 ? -5.543 8.956 12.951 1.00 86.25 96 TRP A CA 1
ATOM 800 C C . TRP A 1 96 ? -6.928 8.772 13.578 1.00 86.25 96 TRP A C 1
ATOM 802 O O . TRP A 1 96 ? -7.042 8.441 14.754 1.00 86.25 96 TRP A O 1
ATOM 812 N N . ASN A 1 97 ? -7.988 8.960 12.793 1.00 88.19 97 ASN A N 1
ATOM 813 C CA . ASN A 1 97 ? -9.354 8.856 13.303 1.00 88.19 97 ASN A CA 1
ATOM 814 C C . ASN A 1 97 ? -9.850 7.411 13.443 1.00 88.19 97 ASN A C 1
ATOM 816 O O . ASN A 1 97 ? -10.799 7.172 14.181 1.00 88.19 97 ASN A O 1
ATOM 820 N N . THR A 1 98 ? -9.228 6.459 12.743 1.00 84.81 98 THR A N 1
ATOM 821 C CA . THR A 1 98 ? -9.712 5.069 12.700 1.00 84.81 98 THR A CA 1
ATOM 822 C C . THR A 1 98 ? -8.905 4.133 13.598 1.00 84.81 98 THR A C 1
ATOM 824 O O . THR A 1 98 ? -9.473 3.230 14.206 1.00 84.81 98 THR A O 1
ATOM 827 N N . PHE A 1 99 ? -7.585 4.322 13.692 1.00 84.12 99 PHE A N 1
ATOM 828 C CA . PHE A 1 99 ? -6.686 3.330 14.301 1.00 84.12 99 PHE A CA 1
ATOM 829 C C . PHE A 1 99 ? -5.854 3.868 15.464 1.00 84.12 99 PHE A C 1
ATOM 831 O O . PHE A 1 99 ? -5.183 3.093 16.146 1.00 84.12 99 PHE A O 1
ATOM 838 N N . VAL A 1 100 ? -5.873 5.182 15.697 1.00 80.88 100 VAL A N 1
ATOM 839 C CA . VAL A 1 100 ? -5.151 5.812 16.803 1.00 80.88 100 VAL A CA 1
ATOM 840 C C . VAL A 1 100 ? -6.140 6.171 17.902 1.00 80.88 100 VAL A C 1
ATOM 842 O O . VAL A 1 100 ? -7.162 6.800 17.651 1.00 80.88 100 VAL A O 1
ATOM 845 N N . GLU A 1 101 ? -5.805 5.806 19.139 1.00 85.94 101 GLU A N 1
ATOM 846 C CA . GLU A 1 101 ? -6.488 6.312 20.331 1.00 85.94 101 GLU A CA 1
ATOM 847 C C . GLU A 1 101 ? -6.181 7.808 20.476 1.00 85.94 101 GLU A C 1
ATOM 849 O O . GLU A 1 101 ? -5.163 8.199 21.053 1.00 85.94 101 GLU A O 1
ATOM 854 N N . ASN A 1 102 ? -7.024 8.637 19.866 1.00 81.06 102 ASN A N 1
ATOM 855 C CA . ASN A 1 102 ? -6.787 10.068 19.722 1.00 81.06 102 ASN A CA 1
ATOM 856 C C . ASN A 1 102 ? -7.421 10.913 20.835 1.00 81.06 102 ASN A C 1
ATOM 858 O O . ASN A 1 102 ? -7.114 12.101 20.907 1.00 81.06 102 ASN A O 1
ATOM 862 N N . ARG A 1 103 ? -8.242 10.329 21.726 1.00 89.88 103 ARG A N 1
ATOM 863 C CA . ARG A 1 103 ? -8.912 11.040 22.836 1.00 89.88 103 ARG A CA 1
ATOM 864 C C . ARG A 1 103 ? -9.540 12.373 22.400 1.00 89.88 103 ARG A C 1
ATOM 866 O O . ARG A 1 103 ? -9.295 13.399 23.029 1.00 89.88 103 ARG A O 1
ATOM 873 N N . GLU A 1 104 ? -10.270 12.351 21.284 1.00 87.50 104 GLU A N 1
ATOM 874 C CA . GLU A 1 104 ? -10.946 13.517 20.684 1.00 87.50 104 GLU A CA 1
ATOM 875 C C . GLU A 1 104 ? -10.004 14.626 20.174 1.00 87.50 104 GLU A C 1
ATOM 877 O O . GLU A 1 104 ? -10.447 15.707 19.783 1.00 87.50 104 GLU A O 1
ATOM 882 N N . GLN A 1 105 ? -8.694 14.374 20.114 1.00 89.12 105 GLN A N 1
ATOM 883 C CA . GLN A 1 105 ? -7.744 15.306 19.515 1.00 89.12 105 GLN A CA 1
ATOM 884 C C . GLN A 1 105 ? -7.782 15.224 17.991 1.00 89.12 105 GLN A C 1
ATOM 886 O O . GLN A 1 105 ? -7.814 14.147 17.388 1.00 89.12 105 GLN A O 1
ATOM 891 N N . THR A 1 106 ? -7.692 16.388 17.353 1.00 89.62 106 THR A N 1
ATOM 892 C CA . THR A 1 106 ? -7.618 16.488 15.898 1.00 89.62 106 THR A CA 1
ATOM 893 C C . THR A 1 106 ? -6.223 16.138 15.390 1.00 89.62 106 THR A C 1
ATOM 895 O O . THR A 1 106 ? -5.204 16.479 15.996 1.00 89.62 106 THR A O 1
ATOM 898 N N . PHE A 1 107 ? -6.169 15.464 14.240 1.00 88.25 107 PHE A N 1
ATOM 899 C CA . PHE A 1 107 ? -4.907 15.197 13.561 1.00 88.25 107 PHE A CA 1
ATOM 900 C C . PHE A 1 107 ? -4.235 16.513 13.154 1.00 88.25 107 PHE A C 1
ATOM 902 O O . PHE A 1 107 ? -4.832 17.333 12.453 1.00 88.25 107 PHE A O 1
ATOM 909 N N . LYS A 1 108 ? -2.969 16.679 13.541 1.00 88.25 108 LYS A N 1
ATOM 910 C CA . LYS A 1 108 ? -2.115 17.781 13.093 1.00 88.25 108 LYS A CA 1
ATOM 911 C C . LYS A 1 108 ? -1.054 17.226 12.150 1.00 88.25 108 LYS A C 1
ATOM 913 O O . LYS A 1 108 ? -0.210 16.434 12.563 1.00 88.25 108 LYS A O 1
ATOM 918 N N . GLY A 1 109 ? -1.106 17.634 10.884 1.00 81.38 109 GLY A N 1
ATOM 919 C CA . GLY A 1 109 ? -0.047 17.318 9.928 1.00 81.38 109 GLY A CA 1
ATOM 920 C C . GLY A 1 109 ? 1.266 17.972 10.349 1.00 81.38 109 GLY A C 1
ATOM 921 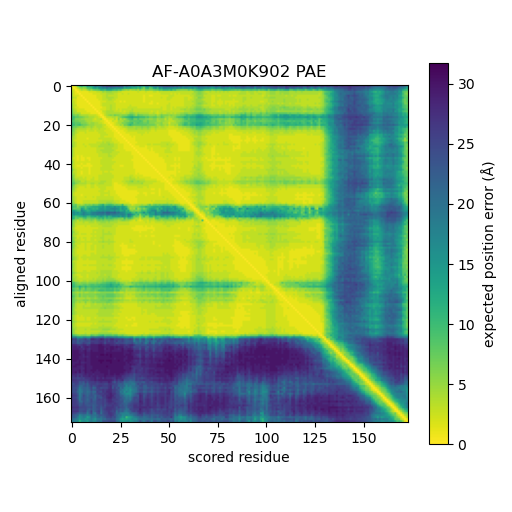O O . GLY A 1 109 ? 1.268 19.107 10.821 1.00 81.38 109 GLY A O 1
ATOM 922 N N . TRP A 1 110 ? 2.375 17.254 10.186 1.00 89.88 110 TRP A N 1
ATOM 923 C CA . TRP A 1 110 ? 3.706 17.822 10.392 1.00 89.88 110 TRP A CA 1
ATOM 924 C C . TRP A 1 110 ? 4.129 18.683 9.196 1.00 89.88 110 TRP A C 1
ATOM 926 O O . TRP A 1 110 ? 3.587 18.563 8.093 1.00 89.88 110 TRP A O 1
ATOM 936 N N . GLU A 1 111 ? 5.119 19.544 9.419 1.00 89.19 111 GLU A N 1
ATOM 937 C CA . GLU A 1 111 ? 5.703 20.383 8.376 1.00 89.19 111 GLU A CA 1
ATOM 938 C C . GLU A 1 111 ? 6.275 19.526 7.236 1.00 89.19 111 GLU A C 1
ATOM 940 O O . GLU A 1 111 ? 6.936 18.510 7.463 1.00 89.19 111 GLU A O 1
ATOM 945 N N . GLY A 1 112 ? 5.985 19.903 5.991 1.00 87.88 112 GLY A N 1
ATOM 946 C CA . GLY A 1 112 ? 6.463 19.171 4.821 1.00 87.88 112 GLY A CA 1
ATOM 947 C C . GLY A 1 112 ? 5.678 17.895 4.487 1.00 87.88 112 GLY A C 1
ATOM 948 O O . GLY A 1 112 ? 6.093 17.149 3.600 1.00 87.88 112 GLY A O 1
ATOM 949 N N . LEU A 1 113 ? 4.586 17.562 5.194 1.00 87.19 113 LEU A N 1
ATOM 950 C CA . LEU A 1 113 ? 3.825 16.324 4.946 1.00 87.19 113 LEU A CA 1
ATOM 951 C C . LEU A 1 113 ? 3.348 16.236 3.491 1.00 87.19 113 LEU A C 1
ATOM 953 O O . LEU A 1 113 ? 3.519 15.198 2.843 1.00 87.19 113 LEU A O 1
ATOM 957 N N . HIS A 1 114 ? 2.759 17.315 2.973 1.00 89.25 114 HIS A N 1
ATOM 958 C CA . HIS A 1 114 ? 2.223 17.341 1.615 1.00 89.25 114 HIS A CA 1
ATOM 959 C C . HIS A 1 114 ? 3.341 17.230 0.573 1.00 89.25 114 HIS A C 1
ATOM 961 O O . HIS A 1 114 ? 3.273 16.389 -0.326 1.00 89.25 114 HIS A O 1
ATOM 967 N N . GLU A 1 115 ? 4.399 18.016 0.736 1.00 89.88 115 GLU A N 1
ATOM 968 C CA . GLU A 1 115 ? 5.572 18.059 -0.132 1.00 89.88 115 GLU A CA 1
ATOM 969 C C . GLU A 1 115 ? 6.251 16.685 -0.199 1.00 89.88 115 GLU A C 1
ATOM 971 O O . GLU A 1 115 ? 6.540 16.181 -1.289 1.00 89.88 115 GLU A O 1
ATOM 976 N N . ASN A 1 116 ? 6.425 16.033 0.956 1.00 89.81 116 ASN A N 1
ATOM 977 C CA . ASN A 1 116 ? 6.984 14.686 1.057 1.00 89.81 116 ASN A CA 1
ATOM 978 C C . ASN A 1 116 ? 6.095 13.649 0.366 1.00 89.81 116 ASN A C 1
ATOM 980 O O . ASN A 1 116 ? 6.599 12.813 -0.387 1.00 89.81 116 ASN A O 1
ATOM 984 N N . SER A 1 117 ? 4.777 13.720 0.569 1.00 90.19 117 SER A N 1
ATOM 985 C CA . SER A 1 117 ? 3.817 12.834 -0.097 1.00 90.19 117 SER A CA 1
ATOM 986 C C . SER A 1 117 ? 3.900 12.969 -1.622 1.00 90.19 117 SER A C 1
ATOM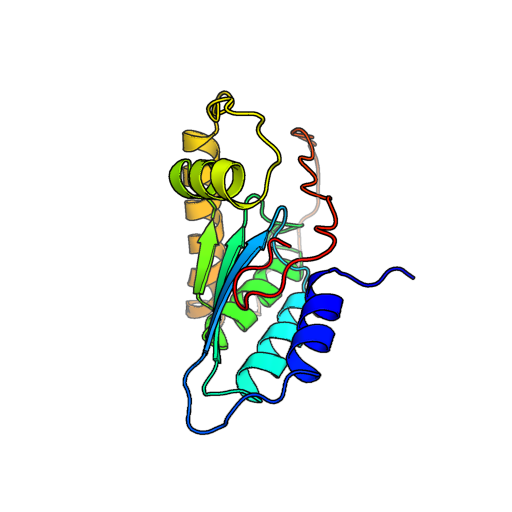 988 O O . SER A 1 117 ? 4.045 11.970 -2.331 1.00 90.19 117 SER A O 1
ATOM 990 N N . VAL A 1 118 ? 3.921 14.202 -2.140 1.00 94.62 118 VAL A N 1
ATOM 991 C CA . VAL A 1 118 ? 4.067 14.484 -3.578 1.00 94.62 118 VAL A CA 1
ATOM 992 C C . VAL A 1 118 ? 5.411 13.977 -4.111 1.00 94.62 118 VAL A C 1
ATOM 994 O O . VAL A 1 118 ? 5.459 13.347 -5.174 1.00 94.62 118 VAL A O 1
ATOM 997 N N . HIS A 1 119 ? 6.505 14.218 -3.385 1.00 93.81 119 HIS A N 1
ATOM 998 C CA . HIS A 1 119 ? 7.840 13.755 -3.764 1.00 93.81 119 HIS A CA 1
ATOM 999 C C . HIS A 1 119 ? 7.900 12.224 -3.864 1.00 93.81 119 HIS A C 1
ATOM 1001 O O . HIS A 1 119 ? 8.315 11.675 -4.893 1.00 93.81 119 HIS A O 1
ATOM 1007 N N . LEU A 1 120 ? 7.440 11.528 -2.824 1.00 93.88 120 LEU A N 1
ATOM 1008 C CA . LEU A 1 120 ? 7.411 10.070 -2.772 1.00 93.88 120 LEU A CA 1
ATOM 1009 C C . LEU A 1 120 ? 6.474 9.491 -3.837 1.00 93.88 120 LEU A C 1
ATOM 1011 O O . LEU A 1 120 ? 6.830 8.501 -4.472 1.00 93.88 120 LEU A O 1
ATOM 1015 N N . ALA A 1 121 ? 5.324 10.117 -4.102 1.00 95.69 121 ALA A N 1
ATOM 1016 C CA . ALA A 1 121 ? 4.396 9.669 -5.141 1.00 95.69 121 ALA A CA 1
ATOM 1017 C C . ALA A 1 121 ? 5.029 9.749 -6.539 1.00 95.69 121 ALA A C 1
ATOM 1019 O O . ALA A 1 121 ? 4.895 8.824 -7.344 1.00 95.69 121 ALA A O 1
ATOM 1020 N N . ARG A 1 122 ? 5.781 10.822 -6.824 1.00 95.62 122 ARG A N 1
ATOM 1021 C CA . ARG A 1 122 ? 6.567 10.943 -8.064 1.00 95.62 122 ARG A CA 1
ATOM 1022 C C . ARG A 1 122 ? 7.662 9.877 -8.141 1.00 95.62 122 ARG A C 1
ATOM 1024 O O . ARG A 1 122 ? 7.859 9.297 -9.208 1.00 95.62 122 ARG A O 1
ATOM 1031 N N . LYS A 1 123 ? 8.352 9.597 -7.030 1.00 93.94 123 LYS A N 1
ATOM 1032 C CA . LYS A 1 123 ? 9.376 8.541 -6.958 1.00 93.94 123 LYS A CA 1
ATOM 1033 C C . LYS A 1 123 ? 8.778 7.153 -7.209 1.00 93.94 123 LYS A C 1
ATOM 1035 O O . LYS A 1 123 ? 9.293 6.428 -8.055 1.00 93.94 123 LYS A O 1
ATOM 1040 N N . LEU A 1 124 ? 7.664 6.822 -6.556 1.00 94.94 124 LEU A N 1
ATOM 1041 C CA . LEU A 1 124 ? 6.933 5.571 -6.771 1.00 94.94 124 LEU A CA 1
ATOM 1042 C C . LEU A 1 124 ? 6.494 5.431 -8.231 1.00 94.94 124 LEU A C 1
ATOM 1044 O O . LEU A 1 124 ? 6.700 4.384 -8.837 1.00 94.94 124 LEU A O 1
ATOM 1048 N N . ARG A 1 125 ? 5.961 6.503 -8.831 1.00 94.81 125 ARG A N 1
ATOM 1049 C CA . ARG A 1 125 ? 5.583 6.498 -10.250 1.00 94.81 125 ARG A CA 1
ATOM 1050 C C . ARG A 1 125 ? 6.771 6.151 -11.149 1.00 94.81 125 ARG A C 1
ATOM 1052 O O . ARG A 1 125 ? 6.616 5.322 -12.035 1.00 94.81 125 ARG A O 1
ATOM 1059 N N . ARG A 1 126 ? 7.957 6.726 -10.909 1.00 92.94 126 ARG A N 1
ATOM 1060 C CA . ARG A 1 126 ? 9.170 6.372 -11.669 1.00 92.94 126 ARG A CA 1
ATOM 1061 C C . ARG A 1 126 ? 9.529 4.893 -11.516 1.00 92.94 126 ARG A C 1
ATOM 1063 O O . ARG A 1 126 ? 9.728 4.230 -12.525 1.00 92.94 126 ARG A O 1
ATOM 1070 N N . ILE A 1 127 ? 9.528 4.366 -10.290 1.00 91.56 127 ILE A N 1
ATOM 1071 C CA . ILE A 1 127 ? 9.804 2.942 -10.016 1.00 91.56 127 ILE A CA 1
ATOM 1072 C C . ILE A 1 127 ? 8.868 2.028 -10.815 1.00 91.56 127 ILE A C 1
ATOM 1074 O O . ILE A 1 127 ? 9.314 1.036 -11.389 1.00 91.56 127 ILE A O 1
ATOM 1078 N N . LEU A 1 128 ? 7.582 2.376 -10.873 1.00 91.25 128 LEU A N 1
ATOM 1079 C CA . LEU A 1 128 ? 6.572 1.589 -11.577 1.00 91.25 128 LEU A CA 1
ATOM 1080 C C . LEU A 1 128 ? 6.653 1.724 -13.102 1.00 91.25 128 LEU A C 1
ATOM 1082 O O . LEU A 1 128 ? 6.382 0.748 -13.802 1.00 91.25 128 LEU A O 1
ATOM 1086 N N . LEU A 1 129 ? 7.066 2.884 -13.619 1.00 85.06 129 LEU A N 1
ATOM 1087 C CA . LEU A 1 129 ? 7.201 3.134 -15.057 1.00 85.06 129 LEU A CA 1
ATOM 1088 C C . LEU A 1 129 ? 8.468 2.523 -15.675 1.00 85.06 129 LEU A C 1
ATOM 1090 O O . LEU A 1 129 ? 8.412 2.107 -16.824 1.00 85.06 129 LEU A O 1
ATOM 1094 N N . VAL A 1 130 ? 9.581 2.382 -14.938 1.00 69.38 130 VAL A N 1
ATOM 1095 C CA . VAL A 1 130 ? 10.825 1.753 -15.457 1.00 69.38 130 VAL A CA 1
ATOM 1096 C C . VAL A 1 130 ? 10.578 0.338 -16.017 1.00 69.38 130 VAL A C 1
ATOM 1098 O O . VAL A 1 130 ? 11.270 -0.106 -16.931 1.00 69.38 130 VAL A O 1
ATOM 1101 N N . SER A 1 131 ? 9.506 -0.323 -15.569 1.00 53.66 131 SER A N 1
ATOM 1102 C CA . SER A 1 131 ? 8.990 -1.586 -16.108 1.00 53.66 131 SER A CA 1
ATOM 1103 C C . SER A 1 131 ? 8.820 -1.635 -17.635 1.00 53.66 131 SER A C 1
ATOM 1105 O O . SER A 1 131 ? 8.795 -2.740 -18.174 1.00 53.66 131 SER A O 1
ATOM 1107 N N . THR A 1 132 ? 8.645 -0.498 -18.324 1.00 46.53 132 THR A N 1
ATOM 1108 C CA . THR A 1 132 ? 8.368 -0.466 -19.773 1.00 46.53 132 THR A CA 1
ATOM 1109 C C . THR A 1 132 ? 9.607 -0.316 -20.654 1.00 46.53 132 THR A C 1
ATOM 1111 O O . THR A 1 132 ? 9.521 -0.647 -21.829 1.00 46.53 132 THR A O 1
ATOM 1114 N N . HIS A 1 133 ? 10.754 0.122 -20.119 1.00 42.06 133 HIS A N 1
ATOM 1115 C CA . HIS A 1 133 ? 11.988 0.324 -20.904 1.00 42.06 133 HIS A CA 1
ATOM 1116 C C . HIS A 1 133 ? 13.056 -0.756 -20.687 1.00 42.06 133 HIS A C 1
ATOM 1118 O O . HIS A 1 133 ? 14.050 -0.803 -21.401 1.00 42.06 133 HIS A O 1
ATOM 1124 N N . GLN A 1 134 ? 12.853 -1.655 -19.723 1.00 43.44 134 GLN A N 1
ATOM 1125 C CA . GLN A 1 134 ? 13.854 -2.654 -19.344 1.00 43.44 134 GLN A CA 1
ATOM 1126 C C . GLN A 1 134 ? 13.838 -3.928 -20.211 1.00 43.44 134 GLN A C 1
ATOM 1128 O O . GLN A 1 134 ? 14.530 -4.885 -19.888 1.00 43.44 134 GLN A O 1
ATOM 1133 N N . LYS A 1 135 ? 13.076 -3.953 -21.317 1.00 38.44 135 LYS A N 1
ATOM 1134 C CA . LYS A 1 135 ? 13.208 -5.012 -22.332 1.00 38.44 135 LYS A CA 1
ATOM 1135 C C . LYS A 1 135 ? 14.400 -4.813 -23.280 1.00 38.44 135 LYS A C 1
ATOM 1137 O O . LYS A 1 135 ? 14.777 -5.790 -23.911 1.00 38.44 135 LYS A O 1
ATOM 1142 N N . ASP A 1 136 ? 15.030 -3.632 -23.310 1.00 37.34 136 ASP A N 1
ATOM 1143 C CA . ASP A 1 136 ? 16.009 -3.306 -24.363 1.00 37.34 136 ASP A CA 1
ATOM 1144 C C . ASP A 1 136 ? 17.419 -2.925 -23.863 1.00 37.34 136 ASP A C 1
ATOM 1146 O O . ASP A 1 136 ? 18.292 -2.648 -24.675 1.00 37.34 136 ASP A O 1
ATOM 1150 N N . MET A 1 137 ? 17.685 -2.877 -22.550 1.00 38.19 137 MET A N 1
ATOM 1151 C CA . MET A 1 137 ? 18.909 -2.240 -22.019 1.00 38.19 137 MET A CA 1
ATOM 1152 C C . MET A 1 137 ? 19.526 -2.985 -20.819 1.00 38.19 137 MET A C 1
ATOM 1154 O O . MET A 1 137 ? 19.766 -2.384 -19.774 1.00 38.19 137 MET A O 1
ATOM 1158 N N . GLU A 1 138 ? 19.787 -4.290 -20.929 1.00 43.12 138 GLU A N 1
ATOM 1159 C CA . GLU A 1 138 ? 20.582 -5.030 -19.922 1.00 43.12 138 GLU A CA 1
ATOM 1160 C C . GLU A 1 138 ? 22.095 -5.080 -20.214 1.00 43.12 138 GLU A C 1
ATOM 1162 O O . GLU A 1 138 ? 22.829 -5.722 -19.472 1.00 43.12 138 GLU A O 1
ATOM 1167 N N . GLU A 1 139 ? 22.611 -4.367 -21.223 1.00 37.25 139 GLU A N 1
ATOM 1168 C CA . GLU A 1 139 ? 23.995 -4.606 -21.672 1.00 37.25 139 GLU A CA 1
ATOM 1169 C C . GLU A 1 139 ? 25.066 -3.572 -21.255 1.00 37.25 139 GLU A C 1
ATOM 1171 O O . GLU A 1 139 ? 26.244 -3.864 -21.419 1.00 37.25 139 GLU A O 1
ATOM 1176 N N . PHE A 1 140 ? 24.755 -2.395 -20.679 1.00 33.44 140 PHE A N 1
ATOM 1177 C CA . PHE A 1 140 ? 25.733 -1.284 -20.779 1.00 33.44 140 PHE A CA 1
ATOM 1178 C C . PHE A 1 140 ? 26.359 -0.595 -19.565 1.00 33.44 140 PHE A C 1
ATOM 1180 O O . PHE A 1 140 ? 27.250 0.216 -19.808 1.00 33.44 140 PHE A O 1
ATOM 1187 N N . SER A 1 141 ? 26.056 -0.873 -18.294 1.00 31.27 141 SER A N 1
ATOM 1188 C CA . SER A 1 141 ? 26.937 -0.298 -17.254 1.00 31.27 141 SER A CA 1
ATOM 1189 C C . SER A 1 141 ? 26.868 -0.942 -15.876 1.00 31.27 141 SER A C 1
ATOM 1191 O O . SER A 1 141 ? 26.367 -0.394 -14.894 1.00 31.27 141 SER A O 1
ATOM 1193 N N . ALA A 1 142 ? 27.598 -2.049 -15.756 1.00 37.16 142 ALA A N 1
ATOM 1194 C CA . ALA A 1 142 ? 28.615 -2.070 -14.712 1.00 37.16 142 ALA A CA 1
ATOM 1195 C C . ALA A 1 142 ? 29.502 -0.808 -14.846 1.00 37.16 142 ALA A C 1
ATOM 1197 O O . ALA A 1 142 ? 29.769 -0.377 -15.960 1.00 37.16 142 ALA A O 1
ATOM 1198 N N . ILE A 1 143 ? 30.001 -0.274 -13.723 1.00 33.91 143 ILE A N 1
ATOM 1199 C CA . ILE A 1 143 ? 30.850 0.935 -13.578 1.00 33.91 143 ILE A CA 1
ATOM 1200 C C . ILE A 1 143 ? 30.048 2.209 -13.230 1.00 33.91 143 ILE A C 1
ATOM 1202 O O . ILE A 1 143 ? 29.604 2.953 -14.087 1.00 33.91 143 ILE A O 1
ATOM 1206 N N . GLN A 1 144 ? 29.868 2.488 -11.931 1.00 30.12 144 GLN A N 1
ATOM 1207 C CA . GLN A 1 144 ? 30.707 3.450 -11.187 1.00 30.12 144 GLN A CA 1
ATOM 1208 C C . GLN A 1 144 ? 30.190 3.613 -9.739 1.00 30.12 144 GLN A C 1
ATOM 1210 O O . GLN A 1 144 ? 29.003 3.470 -9.445 1.00 30.12 144 GLN A O 1
ATOM 1215 N N . LYS A 1 145 ? 31.109 3.820 -8.795 1.00 29.22 145 LYS A N 1
ATOM 1216 C CA . LYS A 1 145 ? 30.919 3.765 -7.334 1.00 29.22 145 LYS A CA 1
ATOM 1217 C C . LYS A 1 145 ? 30.491 5.109 -6.709 1.00 29.22 145 LYS A C 1
ATOM 1219 O O . LYS A 1 145 ? 30.970 6.140 -7.151 1.00 29.22 145 LYS A O 1
ATOM 1224 N N . GLY A 1 146 ? 29.753 5.007 -5.590 1.00 26.23 146 GLY A N 1
ATOM 1225 C CA . GLY A 1 146 ? 29.850 5.838 -4.367 1.00 26.23 146 GLY A CA 1
ATOM 1226 C C . GLY A 1 146 ? 29.234 7.250 -4.356 1.00 26.23 146 GLY A C 1
ATOM 1227 O O . GLY A 1 146 ? 29.073 7.838 -5.411 1.00 26.23 146 GLY A O 1
ATOM 1228 N N . VAL A 1 147 ? 28.886 7.899 -3.231 1.00 32.12 147 VAL A N 1
ATOM 1229 C CA . VAL A 1 147 ? 28.598 7.558 -1.813 1.00 32.12 147 VAL A CA 1
ATOM 1230 C C . VAL A 1 147 ? 27.797 8.760 -1.210 1.00 32.12 147 VAL A C 1
ATOM 1232 O O . VAL A 1 147 ? 27.953 9.866 -1.715 1.00 32.12 147 VAL A O 1
ATOM 1235 N N . TYR A 1 148 ? 27.063 8.550 -0.095 1.00 27.14 148 TYR A N 1
ATOM 1236 C CA . TYR A 1 148 ? 26.507 9.509 0.911 1.00 27.14 148 TYR A CA 1
ATOM 1237 C C . TYR A 1 148 ? 25.316 10.404 0.473 1.00 27.14 148 TYR A C 1
ATOM 1239 O O . TYR A 1 148 ? 25.245 10.817 -0.671 1.00 27.14 148 TYR A O 1
ATOM 1247 N N . SER A 1 149 ? 24.303 10.740 1.291 1.00 27.92 149 SER A N 1
ATOM 1248 C CA . SER A 1 149 ? 24.232 10.939 2.748 1.00 27.92 149 SER A CA 1
ATOM 1249 C C . SER A 1 149 ? 22.823 10.709 3.337 1.00 27.92 149 SER A C 1
ATOM 1251 O O . SER A 1 149 ? 21.807 10.839 2.659 1.00 27.92 149 SER A O 1
ATOM 1253 N N . ASN A 1 150 ? 22.797 10.443 4.644 1.00 30.36 150 ASN A N 1
ATOM 1254 C CA . ASN A 1 150 ? 21.635 10.223 5.507 1.00 30.36 150 ASN A CA 1
ATOM 1255 C C . ASN A 1 150 ? 20.684 11.428 5.603 1.00 30.36 150 ASN A C 1
ATOM 1257 O O . ASN A 1 150 ? 21.136 12.543 5.848 1.00 30.36 150 ASN A O 1
ATOM 1261 N N . VAL A 1 151 ? 19.373 11.166 5.590 1.00 29.69 151 VAL A N 1
ATOM 1262 C CA . VAL A 1 151 ? 18.375 12.001 6.280 1.00 29.69 151 VAL A CA 1
ATOM 1263 C C . VAL A 1 151 ? 17.422 11.069 7.031 1.00 29.69 151 VAL A C 1
ATOM 1265 O O . VAL A 1 151 ? 16.499 10.487 6.463 1.00 29.69 151 VAL A O 1
ATOM 1268 N N . LEU A 1 152 ? 17.694 10.886 8.324 1.00 29.72 152 LEU A N 1
ATOM 1269 C CA . LEU A 1 152 ? 16.796 10.233 9.275 1.00 29.72 152 LEU A CA 1
ATOM 1270 C C . LEU A 1 152 ? 15.658 11.205 9.604 1.00 29.72 152 LEU A C 1
ATOM 1272 O O . LEU A 1 152 ? 15.793 12.069 10.463 1.00 29.72 152 LEU A O 1
ATOM 1276 N N . GLY A 1 153 ? 14.539 11.071 8.895 1.00 28.50 153 GLY A N 1
ATOM 1277 C CA . GLY A 1 153 ? 13.256 11.597 9.358 1.00 28.50 153 GLY A CA 1
ATOM 1278 C C . GLY A 1 153 ? 12.664 10.693 10.451 1.00 28.50 153 GLY A C 1
ATOM 1279 O O . GLY A 1 153 ? 12.970 9.496 10.481 1.00 28.50 153 GLY A O 1
ATOM 1280 N N . PRO A 1 154 ? 11.819 11.225 11.352 1.00 27.77 154 PRO A N 1
ATOM 1281 C CA . PRO A 1 154 ? 11.279 10.477 12.482 1.00 27.77 154 PRO A CA 1
ATOM 1282 C C . PRO A 1 154 ? 10.518 9.223 12.030 1.00 27.77 154 PRO A C 1
ATOM 1284 O O . PRO A 1 154 ? 9.622 9.256 11.181 1.00 27.77 154 PRO A O 1
ATOM 1287 N N . VAL A 1 155 ? 10.885 8.092 12.631 1.00 32.19 155 VAL A N 1
ATOM 1288 C CA . VAL A 1 155 ? 10.217 6.805 12.450 1.00 32.19 155 VAL A CA 1
ATOM 1289 C C . VAL A 1 155 ? 8.908 6.838 13.238 1.00 32.19 155 VAL A C 1
ATOM 1291 O O . VAL A 1 155 ? 8.887 6.581 14.436 1.00 32.19 155 VAL A O 1
ATOM 1294 N N . ILE A 1 156 ? 7.796 7.151 12.576 1.00 33.25 156 ILE A N 1
ATOM 1295 C CA . ILE A 1 156 ? 6.471 6.883 13.151 1.00 33.25 156 ILE A CA 1
ATOM 1296 C C . ILE A 1 156 ? 6.183 5.391 12.955 1.00 33.25 156 ILE A C 1
ATOM 1298 O O . ILE A 1 156 ? 5.990 4.938 11.821 1.00 33.25 156 ILE A O 1
ATOM 1302 N N . VAL A 1 157 ? 6.230 4.643 14.060 1.00 30.27 157 VAL A N 1
ATOM 1303 C CA . VAL A 1 157 ? 5.761 3.258 14.191 1.00 30.27 157 VAL A CA 1
ATOM 1304 C C . VAL A 1 157 ? 4.333 3.324 14.731 1.00 30.27 157 VAL A C 1
ATOM 1306 O O . VAL A 1 157 ? 4.130 3.669 15.893 1.00 30.27 157 VAL A O 1
ATOM 1309 N N . PHE A 1 158 ? 3.330 3.004 13.913 1.00 32.12 158 PHE A N 1
ATOM 1310 C CA . PHE A 1 158 ? 1.973 2.777 14.414 1.00 32.12 158 PHE A CA 1
ATOM 1311 C C . PHE A 1 158 ? 1.880 1.346 14.944 1.00 32.12 158 PHE A C 1
ATOM 1313 O O . PHE A 1 158 ? 1.332 0.464 14.300 1.00 32.12 158 PHE A O 1
ATOM 1320 N N . SER A 1 159 ? 2.446 1.093 16.122 1.00 30.39 159 SER A N 1
ATOM 1321 C CA . SER A 1 159 ? 2.213 -0.161 16.836 1.00 30.39 159 SER A CA 1
ATOM 1322 C C . SER A 1 159 ? 1.247 0.088 17.985 1.00 30.39 159 SER A C 1
ATOM 1324 O O . SER A 1 159 ? 1.650 0.586 19.038 1.00 30.39 159 SER A O 1
ATOM 1326 N N . ARG A 1 160 ? -0.015 -0.322 17.832 1.00 31.62 160 ARG A N 1
ATOM 1327 C CA . ARG A 1 160 ? -0.789 -0.774 18.990 1.00 31.62 160 ARG A CA 1
ATOM 1328 C C . ARG A 1 160 ? -1.805 -1.840 18.600 1.00 31.62 160 ARG A C 1
ATOM 1330 O O . ARG A 1 160 ? -2.726 -1.589 17.836 1.00 31.62 160 ARG A O 1
ATOM 1337 N N . LEU A 1 161 ? -1.615 -3.024 19.191 1.00 35.94 161 LEU A N 1
ATOM 1338 C CA . LEU A 1 161 ? -2.604 -4.093 19.299 1.00 35.94 161 LEU A CA 1
ATOM 1339 C C . LEU A 1 161 ? -3.964 -3.514 19.712 1.00 35.94 161 LEU A C 1
ATOM 1341 O O . LEU A 1 161 ? -4.102 -3.020 20.835 1.00 35.94 161 LEU A O 1
ATOM 1345 N N . ALA A 1 162 ? -4.978 -3.669 18.866 1.00 28.66 162 ALA A N 1
ATOM 1346 C CA . ALA A 1 162 ? -6.361 -3.584 19.304 1.00 28.66 162 ALA A CA 1
ATOM 1347 C C . ALA A 1 162 ? -6.793 -4.966 19.814 1.00 28.66 162 ALA A C 1
ATOM 1349 O O . ALA A 1 162 ? -7.056 -5.892 19.049 1.00 28.66 162 A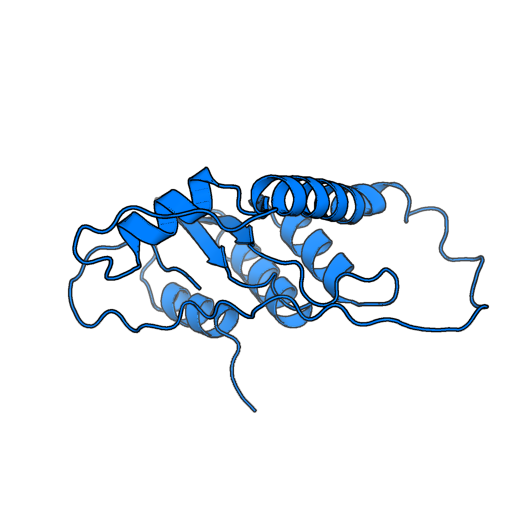LA A O 1
ATOM 1350 N N . ARG A 1 163 ? -6.833 -5.097 21.144 1.00 29.70 163 ARG A N 1
ATOM 1351 C CA . ARG A 1 163 ? -7.631 -6.118 21.825 1.00 29.70 163 ARG A CA 1
ATOM 1352 C C . ARG A 1 163 ? -9.108 -5.876 21.503 1.00 29.70 163 ARG A C 1
ATOM 1354 O O . ARG A 1 163 ? -9.581 -4.757 21.648 1.00 29.70 163 ARG A O 1
ATOM 1361 N N . ASN A 1 164 ? -9.798 -6.961 21.160 1.00 29.00 164 ASN A N 1
ATOM 1362 C CA . ASN A 1 164 ? -11.239 -7.181 21.281 1.00 29.00 164 ASN A CA 1
ATOM 1363 C C . ASN A 1 164 ? -12.167 -6.063 20.784 1.00 29.00 164 ASN A C 1
ATOM 1365 O O . ASN A 1 164 ? -12.616 -5.228 21.565 1.00 29.00 164 ASN A O 1
ATOM 1369 N N . LYS A 1 165 ? -12.594 -6.182 19.523 1.00 25.16 165 LYS A N 1
ATOM 1370 C CA . LYS A 1 165 ? -14.015 -6.241 19.135 1.00 25.16 165 LYS A CA 1
ATOM 1371 C C . LYS A 1 165 ? -14.105 -6.711 17.682 1.00 25.16 165 LYS A C 1
ATOM 1373 O O . LYS A 1 165 ? -13.428 -6.195 16.803 1.00 25.16 165 LYS A O 1
ATOM 1378 N N . ILE A 1 166 ? -14.897 -7.755 17.474 1.00 30.02 166 ILE A N 1
ATOM 1379 C CA . ILE A 1 166 ? -15.136 -8.410 16.190 1.00 30.02 166 ILE A CA 1
ATOM 1380 C C . ILE A 1 166 ? -15.815 -7.408 15.245 1.00 30.02 166 ILE A C 1
ATOM 1382 O O . ILE A 1 166 ? -16.947 -7.002 15.491 1.00 30.02 166 ILE A O 1
ATOM 1386 N N . SER A 1 167 ? -15.112 -7.013 14.183 1.00 25.36 167 SER A N 1
ATOM 1387 C CA . SER A 1 167 ? -15.674 -6.486 12.935 1.00 25.36 167 SER A CA 1
ATOM 1388 C C . SER A 1 167 ? -14.626 -6.672 11.823 1.00 25.36 167 SER A C 1
ATOM 1390 O O . SER A 1 167 ? -13.470 -6.287 12.024 1.00 25.36 167 SER A O 1
ATOM 1392 N N . PRO A 1 168 ? -14.952 -7.312 10.687 1.00 30.02 168 PRO A N 1
ATOM 1393 C CA . PRO A 1 168 ? -13.986 -7.557 9.626 1.00 30.02 168 PRO A CA 1
ATOM 1394 C C . PRO A 1 168 ? -13.750 -6.281 8.804 1.00 30.02 168 PRO A C 1
ATOM 1396 O O . PRO A 1 168 ? -14.687 -5.559 8.484 1.00 30.02 168 PRO A O 1
ATOM 1399 N N . ALA A 1 169 ? -12.491 -6.080 8.408 1.00 30.66 169 ALA A N 1
ATOM 1400 C CA . ALA A 1 169 ? -11.967 -4.992 7.575 1.00 30.66 169 ALA A CA 1
ATOM 1401 C C . ALA A 1 169 ? -11.741 -3.655 8.306 1.00 30.66 169 ALA A C 1
ATOM 1403 O O . ALA A 1 169 ? -12.604 -2.791 8.349 1.00 30.66 169 ALA A O 1
ATOM 1404 N N . VAL A 1 170 ? -10.550 -3.452 8.870 1.00 32.56 170 VAL A N 1
ATOM 1405 C CA . VAL A 1 170 ? -9.372 -2.857 8.207 1.00 32.56 170 VAL A CA 1
ATOM 1406 C C . VAL A 1 170 ? -8.204 -3.010 9.188 1.00 32.56 170 VAL A C 1
ATOM 1408 O O . VAL A 1 170 ? -8.291 -2.581 10.335 1.00 32.56 170 VAL A O 1
ATOM 1411 N N . THR A 1 171 ? -7.111 -3.635 8.759 1.00 36.00 171 THR A N 1
ATOM 1412 C CA . THR A 1 171 ? -5.885 -3.736 9.561 1.00 36.00 171 THR A CA 1
ATOM 1413 C C . THR A 1 171 ? -4.873 -2.734 9.027 1.00 36.00 171 THR A C 1
ATOM 1415 O O . THR A 1 171 ? -4.499 -2.789 7.855 1.00 36.00 171 THR A O 1
ATOM 1418 N N . VAL A 1 172 ? -4.450 -1.810 9.888 1.00 37.22 172 VAL A N 1
ATOM 1419 C CA . VAL A 1 172 ? -3.227 -1.021 9.685 1.00 37.22 172 VAL A CA 1
ATOM 1420 C C . VAL A 1 172 ? -2.040 -1.919 9.955 1.00 37.22 172 VAL A C 1
ATOM 1422 O O . VAL A 1 172 ? -2.054 -2.680 10.924 1.00 37.22 172 VAL A O 1
ATOM 1425 N N . ILE A 1 173 ? -1.046 -1.834 9.082 1.00 44.56 173 ILE A N 1
ATOM 1426 C CA . ILE A 1 173 ? 0.173 -2.635 9.126 1.00 44.56 173 ILE A CA 1
ATOM 1427 C C . ILE A 1 173 ? 1.361 -1.724 9.440 1.00 44.56 173 ILE A C 1
ATOM 1429 O O . ILE A 1 173 ? 1.512 -0.668 8.794 1.00 44.56 173 ILE A O 1
#

Mean predicted aligned error: 11.32 Å

InterPro domains:
  IPR002125 Cytidine and deoxycytidylate deaminase domain [PS51747] (1-77)
  IPR016192 APOBEC/CMP deaminase, zinc-binding [PS00903] (4-42)
  IPR016193 Cytidine deaminase-like [SSF53927] (3-109)
  IPR050610 APOBEC Cytidine Deaminase [PTHR13857] (2-129)
  IPR059136 APOBEC3, cytosine deaminase domain [PF18782] (2-128)

Sequence (173 aa):
MGCHVEVLFLRYIAAWDLDPGRCYRITWFTSWSPCYDCAQHIANFLRSYPNLTLRIFMARLYFCEDRKAEPEGLRRLHKAGAQIAIMTFKDFFYCWNTFVENREQTFKGWEGLHENSVHLARKLRRILLVSTHQKDMEEFSAIQKGVYSNVLGPVIVFSRLARNKISPAVTVI